Protein AF-A0A7Y7AEE6-F1 (afdb_monomer_lite)

pLDDT: mean 73.58, std 15.44, range [28.11, 88.88]

Structure (mmCIF, N/CA/C/O backbone):
data_AF-A0A7Y7AEE6-F1
#
_entry.id   AF-A0A7Y7AEE6-F1
#
loop_
_atom_site.group_PDB
_atom_site.id
_atom_site.type_symbol
_atom_site.label_atom_id
_atom_site.label_alt_id
_atom_site.label_comp_id
_atom_site.label_asym_id
_atom_site.label_entity_id
_atom_site.label_seq_id
_atom_site.pdbx_PDB_ins_code
_atom_site.Cartn_x
_atom_site.Cartn_y
_atom_site.Cartn_z
_atom_site.occupancy
_atom_site.B_iso_or_equiv
_atom_site.auth_seq_id
_atom_site.auth_comp_id
_atom_site.auth_asym_id
_atom_site.auth_atom_id
_atom_site.pdbx_PDB_model_num
ATOM 1 N N . MET A 1 1 ? 17.387 11.575 -1.593 1.00 28.11 1 MET A N 1
ATOM 2 C CA . MET A 1 1 ? 16.717 10.727 -2.596 1.00 28.11 1 MET A CA 1
ATOM 3 C C . MET A 1 1 ? 16.913 9.305 -2.120 1.00 28.11 1 MET A C 1
ATOM 5 O O . MET A 1 1 ? 18.060 8.921 -1.977 1.00 28.11 1 MET A O 1
ATOM 9 N N . TYR A 1 2 ? 15.840 8.613 -1.736 1.00 31.02 2 TYR A N 1
ATOM 10 C CA . TYR A 1 2 ? 15.901 7.191 -1.391 1.00 31.02 2 TYR A CA 1
ATOM 11 C C . TYR A 1 2 ? 15.630 6.418 -2.681 1.00 31.02 2 TYR A C 1
ATOM 13 O O . TYR A 1 2 ? 14.480 6.323 -3.111 1.00 31.02 2 TYR A O 1
ATOM 21 N N . ASP A 1 3 ? 16.689 5.988 -3.364 1.00 36.78 3 ASP A N 1
ATOM 22 C CA . ASP A 1 3 ? 16.590 5.059 -4.481 1.00 36.78 3 ASP A CA 1
ATOM 23 C C . ASP A 1 3 ? 16.548 3.641 -3.921 1.00 36.78 3 ASP A C 1
ATOM 25 O O . ASP A 1 3 ? 17.530 3.096 -3.434 1.00 36.78 3 ASP A O 1
ATOM 29 N N . SER A 1 4 ? 15.360 3.057 -3.948 1.00 42.72 4 SER A N 1
ATOM 30 C CA . SER A 1 4 ? 15.154 1.700 -3.480 1.00 42.72 4 SER A CA 1
ATOM 31 C C . SER A 1 4 ? 14.510 0.895 -4.592 1.00 42.72 4 SER A C 1
ATOM 33 O O . SER A 1 4 ? 13.325 1.040 -4.887 1.00 42.72 4 SER A O 1
ATOM 35 N N . HIS A 1 5 ? 15.314 0.014 -5.187 1.00 51.03 5 HIS A N 1
ATOM 36 C CA . HIS A 1 5 ? 14.934 -1.104 -6.061 1.00 51.03 5 HIS A CA 1
ATOM 37 C C . HIS A 1 5 ? 14.044 -2.151 -5.333 1.00 51.03 5 HIS A C 1
ATOM 39 O O . HIS A 1 5 ? 14.141 -3.354 -5.569 1.00 51.03 5 HIS A O 1
ATOM 45 N N . GLU A 1 6 ? 13.216 -1.738 -4.375 1.00 59.41 6 GLU A N 1
ATOM 46 C CA . GLU A 1 6 ? 12.745 -2.603 -3.296 1.00 59.41 6 GLU A CA 1
ATOM 47 C C . GLU A 1 6 ? 11.325 -3.117 -3.538 1.00 59.41 6 GLU A C 1
ATOM 49 O O . GLU A 1 6 ? 10.351 -2.636 -2.953 1.00 59.41 6 GLU A O 1
ATOM 54 N N . GLU A 1 7 ? 11.217 -4.190 -4.324 1.00 62.50 7 GLU A N 1
ATOM 55 C CA . GLU A 1 7 ? 10.071 -5.116 -4.248 1.00 62.50 7 GLU A CA 1
ATOM 56 C C . GLU A 1 7 ? 9.692 -5.439 -2.800 1.00 62.50 7 GLU A C 1
ATOM 58 O O . GLU A 1 7 ? 8.515 -5.516 -2.454 1.00 62.50 7 GLU A O 1
ATOM 63 N N . TYR A 1 8 ? 10.706 -5.588 -1.948 1.00 70.31 8 TYR A N 1
ATOM 64 C CA . TYR A 1 8 ? 10.551 -5.902 -0.538 1.00 70.31 8 TYR A CA 1
ATOM 65 C C . TYR A 1 8 ? 9.714 -4.853 0.210 1.00 70.31 8 TYR A C 1
ATOM 67 O O . TYR A 1 8 ? 8.746 -5.195 0.888 1.00 70.31 8 TYR A O 1
ATOM 75 N N . SER A 1 9 ? 10.015 -3.570 0.009 1.00 74.25 9 SER A N 1
ATOM 76 C CA . SER A 1 9 ? 9.296 -2.456 0.632 1.00 74.25 9 SER A CA 1
ATOM 77 C C . SER A 1 9 ? 7.846 -2.364 0.146 1.00 74.25 9 SER A C 1
ATOM 79 O O . SER A 1 9 ? 6.947 -2.048 0.924 1.00 74.25 9 SER A O 1
ATOM 81 N N . ILE A 1 10 ? 7.584 -2.696 -1.122 1.00 77.56 10 ILE A N 1
ATOM 82 C CA . ILE A 1 10 ? 6.216 -2.785 -1.655 1.00 77.56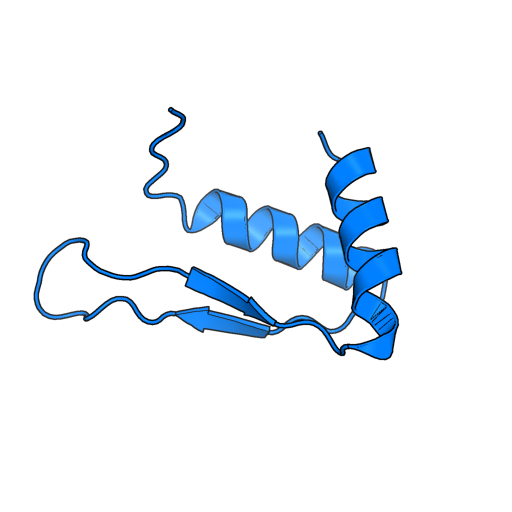 10 ILE A CA 1
ATOM 83 C C . ILE A 1 10 ? 5.449 -3.940 -1.003 1.00 77.56 10 ILE A C 1
ATOM 85 O O . ILE A 1 10 ? 4.280 -3.779 -0.653 1.00 77.56 10 ILE A O 1
ATOM 89 N N . HIS A 1 11 ? 6.099 -5.088 -0.809 1.00 80.12 11 HIS A N 1
ATOM 90 C CA . HIS A 1 11 ? 5.470 -6.258 -0.203 1.00 80.12 11 HIS A CA 1
ATOM 91 C C . HIS A 1 11 ? 5.128 -6.032 1.274 1.00 80.12 11 HIS A C 1
ATOM 93 O O . HIS A 1 11 ? 4.035 -6.389 1.704 1.00 80.12 11 HIS A O 1
ATOM 99 N N . ILE A 1 12 ? 6.011 -5.371 2.031 1.00 84.31 12 ILE A N 1
ATOM 100 C CA . ILE A 1 12 ? 5.741 -4.977 3.423 1.00 84.31 12 ILE A CA 1
ATOM 101 C C . ILE A 1 12 ? 4.530 -4.045 3.491 1.00 84.31 12 ILE A C 1
ATOM 103 O O . ILE A 1 12 ? 3.606 -4.279 4.267 1.00 84.31 12 ILE A O 1
ATOM 107 N N . LYS A 1 13 ? 4.498 -3.015 2.639 1.00 83.00 1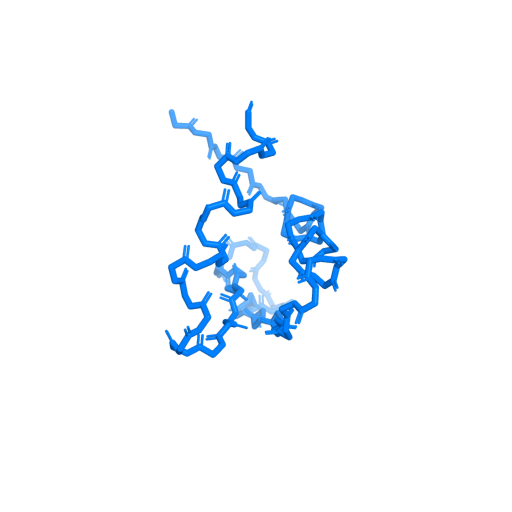3 LYS A N 1
ATOM 108 C CA . LYS A 1 13 ? 3.372 -2.073 2.577 1.00 83.00 13 LYS A CA 1
ATOM 109 C C . LYS A 1 13 ? 2.069 -2.765 2.184 1.00 83.00 13 LYS A C 1
ATOM 111 O O . LYS A 1 13 ? 1.025 -2.455 2.748 1.00 83.00 13 LYS A O 1
ATOM 116 N N . LYS A 1 14 ? 2.123 -3.728 1.258 1.00 85.06 14 LYS A N 1
ATOM 117 C CA . LYS A 1 14 ? 0.974 -4.574 0.914 1.00 85.06 14 LYS A CA 1
ATOM 118 C C . LYS A 1 14 ? 0.471 -5.354 2.128 1.00 85.06 14 LYS A C 1
ATOM 120 O O . LYS A 1 14 ? -0.721 -5.307 2.399 1.00 85.06 14 LYS A O 1
ATOM 125 N N . LEU A 1 15 ? 1.362 -6.025 2.854 1.00 86.44 15 LEU A N 1
ATOM 126 C CA . LEU A 1 15 ? 0.993 -6.807 4.034 1.00 86.44 15 LEU A CA 1
ATOM 127 C C . LEU A 1 15 ? 0.344 -5.936 5.113 1.00 86.44 15 LEU A C 1
ATOM 129 O O . LEU A 1 15 ? -0.684 -6.326 5.651 1.00 86.44 15 LEU A O 1
ATOM 133 N N . ALA A 1 16 ? 0.887 -4.745 5.379 1.00 86.06 16 ALA A N 1
ATOM 134 C CA . ALA A 1 16 ? 0.307 -3.814 6.349 1.00 86.06 16 ALA A CA 1
ATOM 135 C C . ALA A 1 16 ? -1.113 -3.364 5.952 1.00 86.06 16 ALA A C 1
ATOM 137 O O . ALA A 1 16 ? -2.006 -3.278 6.792 1.00 86.06 16 ALA A O 1
ATOM 138 N N . LEU A 1 17 ? -1.344 -3.114 4.658 1.00 85.75 17 LEU A N 1
ATOM 139 C CA . LEU A 1 17 ? -2.667 -2.762 4.141 1.00 85.75 17 LEU A CA 1
ATOM 140 C C . LEU A 1 17 ? -3.648 -3.941 4.214 1.00 85.75 17 LEU A C 1
ATOM 142 O O . LEU A 1 17 ? -4.792 -3.750 4.621 1.00 85.75 17 LEU A O 1
ATOM 146 N N . GLU A 1 18 ? -3.208 -5.153 3.873 1.00 87.44 18 GLU A N 1
ATOM 147 C CA . GLU A 1 18 ? -4.034 -6.363 3.978 1.00 87.44 18 GLU A CA 1
ATOM 148 C C . GLU A 1 18 ? -4.398 -6.690 5.431 1.00 87.44 18 GLU A C 1
ATOM 150 O O . GLU A 1 18 ? -5.553 -7.020 5.700 1.00 87.44 18 GLU A O 1
ATOM 155 N N . ASP A 1 19 ? -3.457 -6.539 6.367 1.00 88.25 19 ASP A N 1
ATOM 156 C CA . ASP A 1 19 ? -3.686 -6.716 7.808 1.00 88.25 19 ASP A CA 1
ATOM 157 C C . ASP A 1 19 ? -4.714 -5.706 8.343 1.00 88.25 19 ASP A C 1
ATOM 159 O O . ASP A 1 19 ? -5.627 -6.058 9.091 1.00 88.25 19 ASP A O 1
ATOM 163 N N . ALA A 1 20 ? -4.671 -4.467 7.840 1.00 84.81 20 ALA A N 1
ATOM 164 C CA . ALA A 1 20 ? -5.669 -3.437 8.122 1.00 84.81 20 ALA A CA 1
ATOM 165 C C . ALA A 1 20 ? -7.041 -3.676 7.444 1.00 84.81 20 ALA A C 1
ATOM 167 O O . ALA A 1 20 ? -7.956 -2.853 7.588 1.00 84.81 20 ALA A O 1
ATOM 168 N N . GLY A 1 21 ? -7.202 -4.780 6.704 1.00 86.56 21 GLY A N 1
ATOM 169 C CA . GLY A 1 21 ? -8.424 -5.151 5.989 1.00 86.56 21 GLY A CA 1
ATOM 170 C C . GLY A 1 21 ? -8.641 -4.384 4.682 1.00 86.56 21 GLY A C 1
ATOM 171 O O . GLY A 1 21 ? -9.766 -4.328 4.182 1.00 86.56 21 GLY A O 1
ATOM 172 N N . ILE A 1 22 ? -7.594 -3.762 4.134 1.00 85.94 22 ILE A N 1
ATOM 173 C CA . ILE A 1 22 ? -7.650 -2.985 2.896 1.00 85.94 22 ILE A CA 1
ATOM 174 C C . ILE A 1 22 ? -7.206 -3.886 1.737 1.00 85.94 22 ILE A C 1
ATOM 176 O O . ILE A 1 22 ? -6.038 -4.274 1.673 1.00 85.94 22 ILE A O 1
ATOM 180 N N . PRO A 1 23 ? -8.097 -4.212 0.783 1.00 84.94 23 PRO A N 1
ATOM 181 C CA . PRO A 1 23 ? -7.705 -4.961 -0.399 1.00 84.94 23 PRO A CA 1
ATOM 182 C C . PRO A 1 23 ? -6.750 -4.111 -1.239 1.00 84.94 23 PRO A C 1
ATOM 184 O O . PRO A 1 23 ? -7.072 -2.988 -1.629 1.00 84.94 23 PRO A O 1
ATOM 187 N N . VAL A 1 24 ? -5.572 -4.657 -1.526 1.00 84.94 24 VAL A N 1
ATOM 188 C CA . VAL A 1 24 ? -4.531 -3.985 -2.303 1.00 84.94 24 VAL A CA 1
ATOM 189 C C . VAL A 1 24 ? -4.009 -4.916 -3.393 1.00 84.94 24 VAL A C 1
ATOM 191 O O . VAL A 1 24 ? -3.798 -6.108 -3.172 1.00 84.94 24 VAL A O 1
ATOM 194 N N . MET A 1 25 ? -3.788 -4.374 -4.588 1.00 83.44 25 MET A N 1
ATOM 195 C CA . MET A 1 25 ? -3.172 -5.092 -5.703 1.00 83.44 25 MET A CA 1
ATOM 196 C C . MET A 1 25 ? -1.816 -4.492 -6.039 1.00 83.44 25 MET A C 1
ATOM 198 O O . MET A 1 25 ? -1.672 -3.276 -6.138 1.00 83.44 25 MET A O 1
ATOM 202 N N . ILE A 1 26 ? -0.832 -5.360 -6.255 1.00 81.56 26 ILE A N 1
ATOM 203 C CA . ILE A 1 26 ? 0.459 -4.965 -6.810 1.00 81.56 26 ILE A CA 1
ATOM 204 C C . ILE A 1 26 ? 0.334 -4.942 -8.328 1.00 81.56 26 ILE A C 1
ATOM 206 O O . ILE A 1 26 ? -0.057 -5.935 -8.939 1.00 81.56 26 ILE A O 1
ATOM 210 N N . PHE A 1 27 ? 0.692 -3.812 -8.923 1.00 76.38 27 PHE A N 1
ATOM 211 C CA . PHE A 1 27 ? 0.810 -3.653 -10.360 1.00 76.38 27 PHE A CA 1
ATOM 212 C C . PHE A 1 27 ? 2.279 -3.426 -10.703 1.00 76.38 27 PHE A C 1
ATOM 214 O O . PHE A 1 27 ? 2.822 -2.339 -10.505 1.00 76.38 27 PHE A O 1
ATOM 221 N N . ASP A 1 28 ? 2.930 -4.489 -11.161 1.00 74.75 28 ASP A N 1
ATOM 222 C CA . ASP A 1 28 ? 4.331 -4.461 -11.553 1.00 74.75 28 ASP A CA 1
ATOM 223 C C . ASP A 1 28 ? 4.435 -4.093 -13.038 1.00 74.75 28 ASP A C 1
ATOM 225 O O . ASP A 1 28 ? 4.100 -4.896 -13.907 1.00 74.75 28 ASP A O 1
ATOM 229 N N . GLN A 1 29 ? 4.846 -2.855 -13.327 1.00 71.25 29 GLN A N 1
ATOM 230 C CA . GLN A 1 29 ? 5.095 -2.393 -14.699 1.00 71.25 29 GLN A CA 1
ATOM 231 C C . GLN A 1 29 ? 6.566 -2.515 -15.101 1.00 71.25 29 GLN A C 1
ATOM 233 O O . GLN A 1 29 ? 6.993 -1.875 -16.061 1.00 71.25 29 GLN A O 1
ATOM 238 N N . ARG A 1 30 ? 7.378 -3.274 -14.360 1.00 70.38 30 ARG A N 1
ATOM 239 C CA . ARG A 1 30 ? 8.775 -3.475 -14.739 1.00 70.38 30 ARG A CA 1
ATOM 240 C C . ARG A 1 30 ? 8.832 -4.344 -15.981 1.00 70.38 30 ARG A C 1
ATOM 242 O O . ARG A 1 30 ? 8.344 -5.473 -16.007 1.00 70.38 30 ARG A O 1
ATOM 249 N N . ASP A 1 31 ? 9.453 -3.801 -17.019 1.00 61.59 31 ASP A N 1
ATOM 250 C CA . ASP A 1 31 ? 9.672 -4.545 -18.244 1.00 61.59 31 ASP A CA 1
ATOM 251 C C . ASP A 1 31 ? 10.756 -5.598 -17.982 1.00 61.59 31 ASP A C 1
ATOM 253 O O . ASP A 1 31 ? 11.928 -5.286 -17.766 1.00 61.59 31 ASP A O 1
ATOM 257 N N . SER A 1 32 ? 10.347 -6.867 -17.945 1.00 58.00 32 SER A N 1
ATOM 258 C CA . SER A 1 32 ? 11.210 -8.015 -17.613 1.00 58.00 32 SER A CA 1
ATOM 259 C C . SER A 1 32 ? 12.438 -8.190 -18.527 1.00 58.00 32 SER A C 1
ATOM 261 O O . SER A 1 32 ? 13.329 -8.975 -18.209 1.00 58.00 32 SER A O 1
ATOM 263 N N . SER A 1 33 ? 12.515 -7.446 -19.638 1.00 61.44 33 SER A N 1
ATOM 264 C CA . SER A 1 33 ? 13.577 -7.556 -20.648 1.00 61.44 33 SER A CA 1
ATOM 265 C C . SER A 1 33 ? 14.756 -6.592 -20.459 1.00 61.44 33 SER A C 1
ATOM 267 O O . SER A 1 33 ? 15.835 -6.858 -20.987 1.00 61.44 33 SER A O 1
ATOM 269 N N . TYR A 1 34 ? 14.599 -5.491 -19.716 1.00 52.00 34 TYR A N 1
ATOM 270 C CA . TYR A 1 34 ? 15.675 -4.519 -19.486 1.00 52.00 34 TYR A CA 1
ATOM 271 C C . TYR A 1 34 ? 15.738 -4.160 -18.003 1.00 52.00 34 TYR A C 1
ATOM 273 O O . TYR A 1 34 ? 14.881 -3.451 -17.486 1.00 52.00 34 TYR A O 1
ATOM 281 N N . ASN A 1 35 ? 16.767 -4.671 -17.324 1.00 54.38 35 ASN A N 1
ATOM 282 C CA . ASN A 1 35 ? 17.052 -4.457 -15.904 1.00 54.38 35 ASN A CA 1
ATOM 283 C C . ASN A 1 35 ? 16.810 -3.003 -15.443 1.00 54.38 35 ASN A C 1
ATOM 285 O O . ASN A 1 35 ? 17.69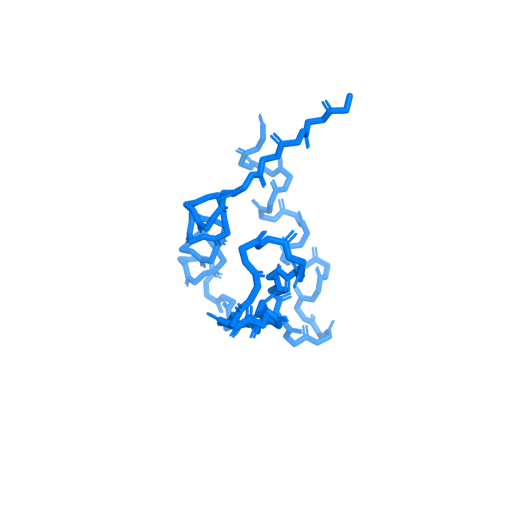8 -2.161 -15.553 1.00 54.38 35 ASN A O 1
ATOM 289 N N . ALA A 1 36 ? 15.646 -2.780 -14.821 1.00 58.69 36 ALA A N 1
ATOM 290 C CA . ALA A 1 36 ? 15.288 -1.624 -13.993 1.00 58.69 36 ALA A CA 1
ATOM 291 C C . ALA A 1 36 ? 14.802 -0.334 -14.682 1.00 58.69 36 ALA A C 1
ATOM 293 O O . ALA A 1 36 ? 15.213 0.761 -14.307 1.00 58.69 36 ALA A O 1
ATOM 294 N N . PHE A 1 37 ? 13.821 -0.430 -15.583 1.00 52.22 37 PHE A N 1
ATOM 295 C CA . PHE A 1 37 ? 12.882 0.682 -15.784 1.00 52.22 37 PHE A CA 1
ATOM 296 C C . PHE A 1 37 ? 11.439 0.216 -15.584 1.00 52.22 37 PHE A C 1
ATOM 298 O O . PHE A 1 37 ? 10.925 -0.626 -16.315 1.00 52.22 37 PHE A O 1
ATOM 305 N N . GLY A 1 38 ? 10.801 0.758 -14.549 1.00 57.91 38 GLY A N 1
ATOM 306 C CA . GLY A 1 38 ? 9.408 0.501 -14.205 1.00 57.91 38 GLY A CA 1
ATOM 307 C C . GLY A 1 38 ? 9.155 0.743 -12.723 1.00 57.91 38 GLY A C 1
ATOM 308 O O . GLY A 1 38 ? 10.043 0.563 -11.890 1.00 57.91 38 GLY A O 1
ATOM 309 N N . TYR A 1 39 ? 7.941 1.171 -12.402 1.00 64.56 39 TYR A N 1
ATOM 310 C CA . TYR A 1 39 ? 7.494 1.345 -11.026 1.00 64.56 39 TYR A CA 1
ATOM 311 C C . TYR A 1 39 ? 6.542 0.212 -10.662 1.00 64.56 39 TYR A C 1
ATOM 313 O O . TYR A 1 39 ? 5.750 -0.248 -11.487 1.00 64.56 39 TYR A O 1
ATOM 321 N N . ILE A 1 40 ? 6.621 -0.217 -9.408 1.00 71.12 40 ILE A N 1
ATOM 322 C CA . ILE A 1 40 ? 5.647 -1.127 -8.826 1.00 71.12 40 ILE A CA 1
ATOM 323 C C . ILE A 1 40 ? 4.630 -0.265 -8.086 1.00 71.12 40 ILE A C 1
ATOM 325 O O . ILE A 1 40 ? 4.979 0.454 -7.148 1.00 71.12 40 ILE A O 1
ATOM 329 N N . TYR A 1 41 ? 3.378 -0.316 -8.523 1.00 76.19 41 TYR A N 1
ATOM 330 C CA . TYR A 1 41 ? 2.292 0.453 -7.929 1.00 76.19 41 TYR A CA 1
ATOM 331 C C . TYR A 1 41 ? 1.462 -0.421 -6.992 1.00 76.19 41 TYR A C 1
ATOM 333 O O . TYR A 1 41 ? 1.180 -1.579 -7.292 1.00 76.19 41 TYR A O 1
ATOM 341 N N . LEU A 1 42 ? 1.032 0.153 -5.868 1.00 79.44 42 LEU A N 1
ATOM 342 C CA . LEU A 1 42 ? 0.007 -0.431 -5.008 1.00 79.44 42 LEU A CA 1
ATOM 343 C C . LEU A 1 42 ? -1.328 0.238 -5.323 1.00 79.44 42 LEU A C 1
ATOM 345 O O . LEU A 1 42 ? -1.512 1.430 -5.084 1.00 79.44 42 LEU A O 1
ATOM 349 N N . HIS A 1 43 ? -2.254 -0.536 -5.874 1.00 83.19 43 HIS A N 1
ATOM 350 C CA . HIS A 1 43 ? -3.612 -0.099 -6.145 1.00 83.19 43 HIS A CA 1
ATOM 351 C C . HIS A 1 43 ? -4.517 -0.467 -4.977 1.00 83.19 43 HIS A C 1
ATOM 353 O O . HIS A 1 43 ? -4.680 -1.643 -4.659 1.00 83.19 43 HIS A O 1
ATOM 359 N N . VAL A 1 44 ? -5.136 0.546 -4.380 1.00 85.75 44 VAL A N 1
ATOM 360 C CA . VAL A 1 44 ? -6.202 0.405 -3.384 1.00 85.75 44 VAL A CA 1
ATOM 361 C C . VAL A 1 44 ? -7.503 0.983 -3.948 1.00 85.75 44 VAL A C 1
ATOM 363 O O . VAL A 1 44 ? -7.445 1.890 -4.789 1.00 85.75 44 VAL A O 1
ATOM 366 N N . PRO A 1 45 ? -8.681 0.507 -3.510 1.00 85.94 45 PRO A N 1
ATOM 367 C CA . PRO A 1 45 ? -9.948 1.148 -3.833 1.00 85.94 45 PRO A CA 1
ATOM 368 C C . PRO A 1 45 ? -9.925 2.625 -3.442 1.00 85.94 45 PRO A C 1
ATOM 370 O O . PRO A 1 45 ? -9.458 2.975 -2.358 1.00 85.94 45 PRO A O 1
ATOM 373 N N . THR A 1 46 ? -10.467 3.493 -4.298 1.00 85.44 46 THR A N 1
ATOM 374 C CA . THR A 1 46 ? -10.489 4.947 -4.061 1.00 85.44 46 THR A CA 1
ATOM 375 C C . THR A 1 46 ? -11.143 5.305 -2.726 1.00 85.44 46 THR A C 1
ATOM 377 O O . THR A 1 46 ? -10.667 6.199 -2.035 1.00 85.44 46 THR A O 1
ATOM 380 N N . GLU A 1 47 ? -12.178 4.562 -2.332 1.00 88.88 47 GLU A N 1
ATOM 381 C CA . GLU A 1 47 ? -12.907 4.723 -1.065 1.00 88.88 47 GLU A CA 1
ATOM 382 C C . GLU A 1 47 ? -12.036 4.454 0.171 1.00 88.88 47 GLU A C 1
ATOM 384 O O . GLU A 1 47 ? -12.299 4.977 1.248 1.00 88.88 47 GLU A O 1
ATOM 389 N N . LEU A 1 48 ? -10.980 3.652 0.019 1.00 86.62 48 LEU A N 1
ATOM 390 C CA . LEU A 1 48 ? -10.057 3.283 1.092 1.00 86.62 48 LEU A CA 1
ATOM 391 C C . LEU A 1 48 ? -8.719 4.010 0.979 1.00 86.62 48 LEU A C 1
ATOM 393 O O . LEU A 1 48 ? -7.824 3.757 1.780 1.00 86.62 48 LEU A O 1
ATOM 397 N N . LYS A 1 49 ? -8.573 4.926 0.015 1.00 84.62 49 LYS A N 1
ATOM 398 C CA . LYS A 1 49 ? -7.321 5.641 -0.241 1.00 84.62 49 LYS A CA 1
ATOM 399 C C . LYS A 1 49 ? -6.837 6.409 0.987 1.00 84.62 49 LYS A C 1
ATOM 401 O O . LYS A 1 49 ? -5.665 6.313 1.330 1.00 84.62 49 LYS A O 1
ATOM 406 N N . GLU A 1 50 ? -7.720 7.152 1.649 1.00 86.44 50 GLU A N 1
ATOM 407 C CA . GLU A 1 50 ? -7.357 7.942 2.836 1.00 86.44 50 GLU A CA 1
ATOM 408 C C . GLU A 1 50 ? -6.935 7.047 4.003 1.00 86.44 50 GLU A C 1
ATOM 410 O O . GLU A 1 50 ? -5.912 7.290 4.636 1.00 86.44 50 GLU A O 1
ATOM 415 N N . ARG A 1 51 ? -7.666 5.952 4.226 1.00 85.56 51 ARG A N 1
ATOM 416 C CA . ARG A 1 51 ? -7.340 4.975 5.268 1.00 85.56 51 ARG A CA 1
ATOM 417 C C . ARG A 1 51 ? -6.033 4.236 4.974 1.00 85.56 51 ARG A C 1
ATOM 419 O O . ARG A 1 51 ? -5.247 3.997 5.880 1.00 85.56 51 ARG A O 1
ATOM 426 N N . ALA A 1 52 ? -5.781 3.903 3.711 1.00 84.62 52 ALA A N 1
ATOM 427 C CA . ALA A 1 52 ? -4.533 3.289 3.280 1.00 84.62 52 ALA A CA 1
ATOM 428 C C . ALA A 1 52 ? -3.336 4.218 3.516 1.00 84.62 52 ALA A C 1
ATOM 430 O O . ALA A 1 52 ? -2.292 3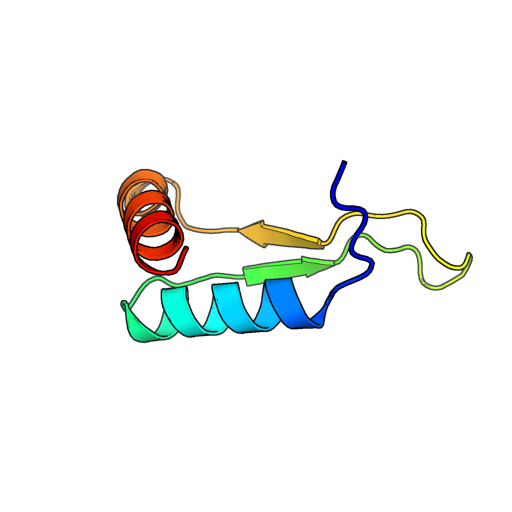.759 3.965 1.00 84.62 52 ALA A O 1
ATOM 431 N N . LEU A 1 53 ? -3.489 5.521 3.253 1.00 85.56 53 LEU A N 1
ATOM 432 C CA . LEU A 1 53 ? -2.450 6.509 3.545 1.00 85.56 53 LEU A CA 1
ATOM 433 C C . LEU A 1 53 ? -2.154 6.588 5.047 1.00 85.56 53 LEU A C 1
ATOM 435 O O . LEU A 1 53 ? -0.988 6.533 5.416 1.00 85.56 53 LEU A O 1
ATOM 439 N N . GLN A 1 54 ? -3.187 6.611 5.894 1.00 86.88 54 GLN A N 1
ATOM 440 C CA . GLN A 1 54 ? -3.017 6.624 7.353 1.00 86.88 54 GLN A CA 1
ATOM 441 C C . GLN A 1 54 ? -2.241 5.403 7.863 1.00 86.88 54 GLN A C 1
ATOM 443 O O . GLN A 1 54 ? -1.266 5.560 8.589 1.00 86.88 54 GLN A O 1
ATOM 448 N N . VAL A 1 55 ? -2.608 4.198 7.415 1.00 85.88 55 VAL A N 1
ATOM 449 C CA . VAL A 1 55 ? -1.916 2.953 7.804 1.00 85.88 55 VAL A CA 1
ATOM 450 C C . VAL A 1 55 ? -0.440 2.976 7.393 1.00 85.88 55 VAL A C 1
ATOM 452 O O . VAL A 1 55 ? 0.415 2.462 8.110 1.00 85.88 55 VAL A O 1
ATOM 455 N N . LEU A 1 56 ? -0.120 3.575 6.243 1.00 82.81 56 LEU A N 1
ATOM 456 C CA . LEU A 1 56 ? 1.260 3.705 5.773 1.00 82.81 56 LEU A CA 1
ATOM 457 C C . LEU A 1 56 ? 2.056 4.767 6.547 1.00 82.81 56 LEU A C 1
ATOM 459 O O . LEU A 1 56 ? 3.262 4.594 6.721 1.00 82.81 56 LEU A O 1
ATOM 463 N N . GLU A 1 57 ? 1.410 5.841 7.007 1.00 85.38 57 GLU A N 1
ATOM 464 C CA . GLU A 1 57 ? 2.034 6.861 7.860 1.00 85.38 57 GLU A CA 1
ATOM 465 C C . GLU A 1 57 ? 2.296 6.344 9.280 1.00 85.38 57 GLU A C 1
ATOM 467 O O . GLU A 1 57 ? 3.348 6.637 9.836 1.00 85.38 57 GLU A O 1
ATOM 472 N N . GLU A 1 58 ? 1.409 5.519 9.846 1.00 79.38 58 GLU A N 1
ATOM 473 C CA . GLU A 1 58 ? 1.604 4.901 11.171 1.00 79.38 58 GLU A CA 1
ATOM 474 C C . GLU A 1 58 ? 2.744 3.863 11.211 1.00 79.38 58 GLU A C 1
ATOM 476 O O . GLU A 1 58 ? 3.222 3.505 12.286 1.00 79.38 58 GLU A O 1
ATOM 481 N N . GLN A 1 59 ? 3.180 3.366 10.049 1.00 65.44 59 GLN A N 1
AT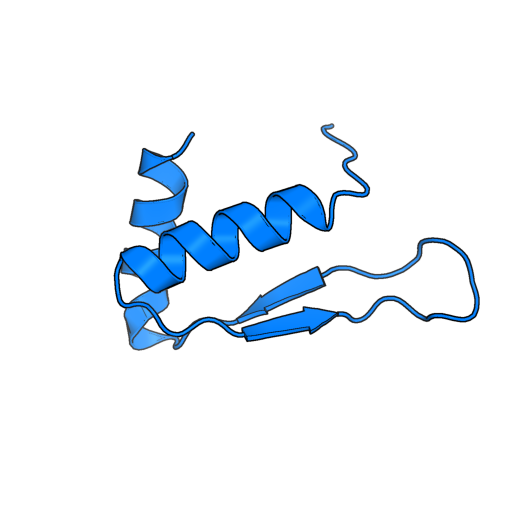OM 482 C CA . GLN A 1 59 ? 4.257 2.376 9.901 1.00 65.44 59 GLN A CA 1
ATOM 483 C C . GLN A 1 59 ? 5.640 3.006 9.620 1.00 65.44 59 GLN A C 1
ATOM 485 O O . GLN A 1 59 ? 6.607 2.263 9.434 1.00 65.44 59 GLN A O 1
ATOM 490 N N . THR A 1 60 ? 5.738 4.341 9.549 1.00 53.53 60 THR A N 1
ATOM 491 C CA . THR A 1 60 ? 6.989 5.095 9.311 1.00 53.53 60 THR A CA 1
ATOM 492 C C . THR A 1 60 ? 7.557 5.651 10.613 1.00 53.53 60 THR A C 1
ATOM 494 O O . THR A 1 60 ? 8.794 5.559 10.790 1.00 53.53 60 THR A O 1
#

Sequence (60 aa):
MYDSHEEYSIHIKKLALEDAGIPVMIFDQRDSSYNAFGYIYLHVPTELKERALQVLEEQT

Foldseek 3Di:
DDDDPPPPVVVVLCVLCVVVVWDWDWDWPDDPPDPDDTDIDIDTPPVCVVVSVVSVVVVD

Radius of gyration: 12.54 Å; chains: 1; bounding box: 30×19×32 Å

Secondary 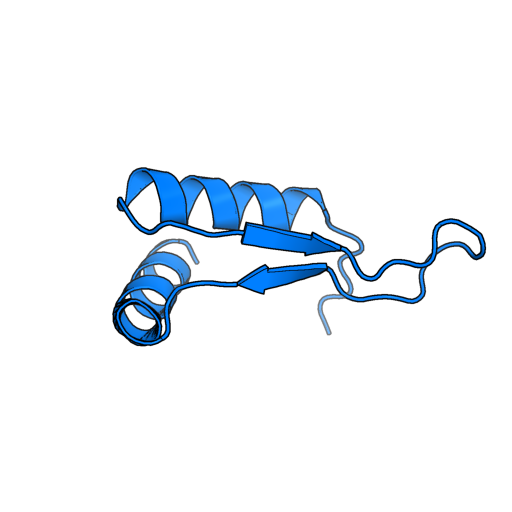structure (DSSP, 8-state):
------HHHHHHHHHHHHHTT---EEEE---TTSTT---EEEE--GGGHHHHHHHHHHT-